Protein AF-A0A958JSL9-F1 (afdb_monomer_lite)

pLDDT: mean 76.46, std 17.37, range [37.38, 96.0]

Structure (mmCIF, N/CA/C/O backbone):
data_AF-A0A958JSL9-F1
#
_entry.id   AF-A0A958JSL9-F1
#
loop_
_atom_site.group_PDB
_atom_site.id
_atom_site.type_symbol
_atom_site.label_atom_id
_atom_site.label_alt_id
_atom_site.label_comp_id
_atom_site.label_asym_id
_atom_site.label_entity_id
_atom_site.label_seq_id
_atom_site.pdbx_PDB_ins_code
_atom_site.Cartn_x
_atom_site.Cartn_y
_atom_site.Cartn_z
_atom_site.occupancy
_atom_site.B_iso_or_equiv
_atom_site.auth_seq_id
_atom_site.auth_comp_id
_atom_site.auth_asym_id
_atom_site.auth_atom_id
_atom_site.pdbx_PDB_model_num
ATOM 1 N N . MET A 1 1 ? 37.783 3.263 -53.267 1.00 44.28 1 MET A N 1
ATOM 2 C CA . MET A 1 1 ? 38.426 3.260 -51.940 1.00 44.28 1 MET A CA 1
ATOM 3 C C . MET A 1 1 ? 37.444 3.945 -51.017 1.00 44.28 1 MET A C 1
ATOM 5 O O . MET A 1 1 ? 37.559 5.126 -50.729 1.00 44.28 1 MET A O 1
ATOM 9 N N . ASP A 1 2 ? 36.387 3.201 -50.715 1.00 45.22 2 ASP A N 1
ATOM 10 C CA . ASP A 1 2 ? 35.447 3.436 -49.629 1.00 45.22 2 ASP A CA 1
ATOM 11 C C . ASP A 1 2 ? 36.241 3.480 -48.322 1.00 45.22 2 ASP A C 1
ATOM 13 O O . ASP A 1 2 ? 37.134 2.650 -48.169 1.00 45.22 2 ASP A O 1
ATOM 17 N N . VAL A 1 3 ? 36.009 4.470 -47.453 1.00 54.22 3 VAL A N 1
ATOM 18 C CA . VAL A 1 3 ? 35.226 4.314 -46.212 1.00 54.22 3 VAL A CA 1
ATOM 19 C C . VAL A 1 3 ? 34.925 5.718 -45.662 1.00 54.22 3 VAL A C 1
ATOM 21 O O . VAL A 1 3 ? 35.835 6.457 -45.289 1.00 54.22 3 VAL A O 1
ATOM 24 N N . GLU A 1 4 ? 33.646 6.083 -45.600 1.00 52.03 4 GLU A N 1
ATOM 25 C CA . GLU A 1 4 ? 33.156 7.094 -44.664 1.00 52.03 4 GLU A CA 1
ATOM 26 C C . GLU A 1 4 ? 33.241 6.502 -43.252 1.00 52.03 4 GLU A C 1
ATOM 28 O O . GLU A 1 4 ? 32.592 5.497 -42.966 1.00 52.03 4 GLU A O 1
ATOM 33 N N . HIS A 1 5 ? 34.026 7.108 -42.360 1.00 51.34 5 HIS A N 1
ATOM 34 C CA . HIS A 1 5 ? 33.930 6.823 -40.931 1.00 51.34 5 HIS A CA 1
ATOM 35 C C . HIS A 1 5 ? 33.296 8.008 -40.217 1.00 51.34 5 HIS A C 1
ATOM 37 O O . HIS A 1 5 ? 33.924 9.009 -39.883 1.00 51.34 5 HIS A O 1
ATOM 43 N N . THR A 1 6 ? 31.997 7.820 -40.038 1.00 52.84 6 THR A N 1
ATOM 44 C CA . THR A 1 6 ? 31.060 8.539 -39.193 1.00 52.84 6 THR A CA 1
ATOM 45 C C . THR A 1 6 ? 31.603 8.795 -37.792 1.00 52.84 6 THR A C 1
ATOM 47 O O . THR A 1 6 ? 32.117 7.893 -37.122 1.00 52.84 6 THR A O 1
ATOM 50 N N . GLU A 1 7 ? 31.387 10.025 -37.345 1.00 47.00 7 GLU A N 1
ATOM 51 C CA . GLU A 1 7 ? 31.527 10.496 -35.976 1.00 47.00 7 GLU A CA 1
ATOM 52 C C . GLU A 1 7 ? 30.827 9.544 -34.994 1.00 47.00 7 GLU A C 1
ATOM 54 O O . GLU A 1 7 ? 29.612 9.340 -35.032 1.00 47.00 7 GLU A O 1
ATOM 59 N N . SER A 1 8 ? 3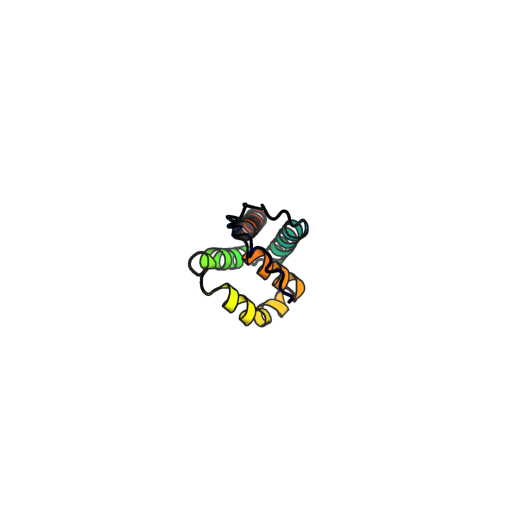1.612 8.931 -34.107 1.00 48.72 8 SER A N 1
ATOM 60 C CA . SER A 1 8 ? 31.081 8.112 -33.023 1.00 48.72 8 SER A CA 1
ATOM 61 C C . SER A 1 8 ? 30.605 8.995 -31.870 1.00 48.72 8 SER A C 1
ATOM 63 O O . SER A 1 8 ? 31.397 9.517 -31.096 1.00 48.72 8 SER A O 1
ATOM 65 N N . ILE A 1 9 ? 29.279 9.098 -31.783 1.00 54.19 9 ILE A N 1
ATOM 66 C CA . ILE A 1 9 ? 28.472 8.843 -30.582 1.00 54.19 9 ILE A CA 1
ATOM 67 C C . ILE A 1 9 ? 28.775 9.738 -29.366 1.00 54.19 9 ILE A C 1
ATOM 69 O O . ILE A 1 9 ? 29.541 9.412 -28.464 1.00 54.19 9 ILE A O 1
ATOM 73 N N . SER A 1 10 ? 28.045 10.857 -29.343 1.00 43.22 10 SER A N 1
ATOM 74 C CA . SER A 1 10 ? 27.148 11.302 -28.261 1.00 43.22 10 SER A CA 1
ATOM 75 C C . SER A 1 10 ? 27.318 10.600 -26.902 1.00 43.22 10 SER A C 1
ATOM 77 O O . SER A 1 10 ? 26.620 9.642 -26.569 1.00 43.22 10 SER A O 1
ATOM 79 N N . GLY A 1 11 ? 28.205 11.147 -26.071 1.00 45.91 11 GLY A N 1
ATOM 80 C CA . GLY A 1 11 ? 28.174 10.959 -24.624 1.00 45.91 11 GLY A CA 1
ATOM 81 C C . GLY A 1 11 ? 27.078 11.825 -24.011 1.00 45.91 11 GLY A C 1
ATOM 82 O O . GLY A 1 11 ? 27.367 12.858 -23.415 1.00 45.91 11 GLY A O 1
ATOM 83 N N . ASN A 1 12 ? 25.815 11.432 -24.181 1.00 44.09 12 ASN A N 1
ATOM 84 C CA . ASN A 1 12 ? 24.703 12.063 -23.481 1.00 44.09 12 ASN A CA 1
ATOM 85 C C . ASN A 1 12 ? 24.557 11.410 -22.101 1.00 44.09 12 ASN A C 1
ATOM 87 O O . ASN A 1 12 ? 23.769 10.486 -21.905 1.00 44.09 12 ASN A O 1
ATOM 91 N N . ALA A 1 13 ? 25.353 11.882 -21.141 1.00 46.47 13 ALA A N 1
ATOM 92 C CA . ALA A 1 13 ? 25.067 11.704 -19.725 1.00 46.47 13 ALA A CA 1
ATOM 93 C C . ALA A 1 13 ? 23.830 12.549 -19.385 1.00 46.47 13 ALA A C 1
ATOM 95 O O . ALA A 1 13 ? 23.932 13.633 -18.810 1.00 46.47 13 ALA A O 1
ATOM 96 N N . VAL A 1 14 ? 22.653 12.056 -19.777 1.00 45.12 14 VAL A N 1
ATOM 97 C CA . VAL A 1 14 ? 21.384 12.524 -19.225 1.00 45.12 14 VAL A CA 1
ATOM 98 C C . VAL A 1 14 ? 21.330 11.974 -17.814 1.00 45.12 14 VAL A C 1
ATOM 100 O O . VAL A 1 14 ? 20.911 10.846 -17.569 1.00 45.12 14 VAL A O 1
ATOM 103 N N . VAL A 1 15 ? 21.841 12.783 -16.892 1.00 48.78 15 VAL A N 1
ATOM 104 C CA . VAL A 1 15 ? 21.426 12.758 -15.497 1.00 48.78 15 VAL A CA 1
ATOM 105 C C . VAL A 1 15 ? 19.905 12.731 -15.509 1.00 48.78 15 VAL A C 1
ATOM 107 O O . VAL A 1 15 ? 19.277 13.643 -16.043 1.00 48.78 15 VAL A O 1
ATOM 110 N N . SER A 1 16 ? 19.367 11.624 -15.005 1.00 42.47 16 SER A N 1
ATOM 111 C CA . SER A 1 16 ? 17.952 11.315 -14.899 1.00 42.47 16 SER A CA 1
ATOM 112 C C . SER A 1 16 ? 17.197 12.506 -14.324 1.00 42.47 16 SER A C 1
ATOM 114 O O . SER A 1 16 ? 17.233 12.763 -13.122 1.00 42.47 16 SER A O 1
ATOM 116 N N . ASP A 1 17 ? 16.557 13.242 -15.227 1.00 37.44 17 ASP A N 1
ATOM 117 C CA . ASP A 1 17 ? 15.561 14.242 -14.905 1.00 37.44 17 ASP A CA 1
ATOM 118 C C . ASP A 1 17 ? 14.427 13.543 -14.157 1.00 37.44 17 ASP A C 1
ATOM 120 O O . ASP A 1 17 ? 13.934 12.486 -14.566 1.00 37.44 17 ASP A O 1
ATOM 124 N N . SER A 1 18 ? 14.076 14.129 -13.021 1.00 37.38 18 SER A N 1
ATOM 125 C CA . SER A 1 18 ? 13.008 13.733 -12.120 1.00 37.38 18 SER A CA 1
ATOM 126 C C . SER A 1 18 ? 11.648 13.893 -12.800 1.00 37.38 18 SER A C 1
ATOM 128 O O . SER A 1 18 ? 10.851 14.756 -12.425 1.00 37.38 18 SER A O 1
ATOM 130 N N . VAL A 1 19 ? 11.359 13.041 -13.785 1.00 45.88 19 VAL A N 1
ATOM 131 C CA . VAL A 1 19 ? 10.007 12.839 -14.295 1.00 45.88 19 VAL A CA 1
ATOM 132 C C . VAL A 1 19 ? 9.204 12.242 -13.149 1.00 45.88 19 VAL A C 1
ATOM 134 O O . VAL A 1 19 ? 9.179 11.035 -12.919 1.00 45.88 19 VAL A O 1
ATOM 137 N N . VAL A 1 20 ? 8.548 13.134 -12.409 1.00 54.94 20 VAL A N 1
ATOM 138 C CA . VAL A 1 20 ? 7.312 12.850 -11.693 1.00 54.94 20 VAL A CA 1
ATOM 139 C C . VAL A 1 20 ? 6.425 12.077 -12.667 1.00 54.94 20 VAL A C 1
ATOM 141 O O . VAL A 1 20 ? 5.872 12.626 -13.621 1.00 54.94 20 VAL A O 1
ATOM 144 N N . SER A 1 21 ? 6.375 10.763 -12.456 1.00 45.00 21 SER A N 1
ATOM 145 C CA . SER A 1 21 ? 5.570 9.818 -13.215 1.00 45.00 21 SER A CA 1
ATOM 146 C C . SER A 1 21 ? 4.105 10.066 -12.873 1.00 45.00 21 SER A C 1
ATOM 148 O O . SER A 1 21 ? 3.513 9.445 -11.993 1.00 45.00 21 SER A O 1
ATOM 150 N N . GLY A 1 22 ? 3.512 11.049 -13.545 1.00 48.66 22 GLY A N 1
ATOM 151 C CA . GLY A 1 22 ? 2.070 11.220 -13.625 1.00 48.66 22 GLY A CA 1
ATOM 152 C C . GLY A 1 22 ? 1.480 10.161 -14.549 1.00 48.66 22 GLY A C 1
ATOM 153 O O . GLY A 1 22 ? 0.982 10.497 -15.617 1.00 48.66 22 GLY A O 1
ATOM 154 N N . ASN A 1 23 ? 1.565 8.883 -14.173 1.00 55.88 23 ASN A N 1
ATOM 155 C CA . ASN A 1 23 ? 0.792 7.831 -14.819 1.00 55.88 23 ASN A CA 1
ATOM 156 C C . ASN A 1 23 ? -0.637 7.884 -14.241 1.00 55.88 23 ASN A C 1
ATOM 158 O O . ASN A 1 23 ? -0.813 7.541 -13.069 1.00 55.88 23 ASN A O 1
ATOM 162 N N . PRO A 1 24 ? -1.661 8.330 -15.000 1.00 60.94 24 PRO A N 1
ATOM 163 C CA . PRO A 1 24 ? -3.013 8.519 -14.469 1.00 60.94 24 PRO A CA 1
ATOM 164 C C . PRO A 1 24 ? -3.622 7.226 -13.905 1.00 60.94 24 PRO A C 1
ATOM 166 O O . PRO A 1 24 ? -4.453 7.301 -13.004 1.00 60.94 24 PRO A O 1
ATOM 169 N N . GLY A 1 25 ? -3.164 6.054 -14.364 1.00 74.38 25 GLY A N 1
ATOM 170 C CA . GLY A 1 25 ? -3.608 4.761 -13.838 1.00 74.38 25 GLY A CA 1
ATOM 171 C C . GLY A 1 25 ? -3.132 4.464 -12.412 1.00 74.38 25 GLY A C 1
ATOM 172 O O . GLY A 1 25 ? -3.823 3.769 -11.681 1.00 74.38 25 GLY A O 1
ATOM 173 N N . VAL A 1 26 ? -2.006 5.033 -11.963 1.00 80.81 26 VAL A N 1
ATOM 174 C CA . VAL A 1 26 ? -1.436 4.700 -10.642 1.00 80.81 26 VAL A CA 1
ATOM 175 C C . VAL A 1 26 ? -2.276 5.275 -9.501 1.00 80.81 26 VAL A C 1
ATOM 177 O O . VAL A 1 26 ? -2.478 4.612 -8.489 1.00 80.81 26 VAL A O 1
ATOM 180 N N . CYS A 1 27 ? -2.811 6.489 -9.656 1.00 85.75 27 CYS A N 1
ATOM 181 C CA . CYS A 1 27 ? -3.722 7.060 -8.659 1.00 85.75 27 CYS A CA 1
ATOM 182 C C . CYS A 1 27 ? -5.001 6.220 -8.515 1.00 85.75 27 CYS A C 1
ATOM 184 O O . CYS A 1 27 ? -5.499 6.048 -7.404 1.00 85.75 27 CYS A O 1
ATOM 186 N N . GLU A 1 28 ? -5.513 5.688 -9.626 1.00 89.62 28 GLU A N 1
ATOM 187 C CA . GLU A 1 28 ? -6.667 4.790 -9.621 1.00 89.62 28 GLU A CA 1
ATOM 188 C C . GLU A 1 28 ? -6.327 3.443 -8.963 1.00 89.62 28 GLU A C 1
ATOM 190 O O . GLU A 1 28 ? -7.064 2.992 -8.086 1.00 89.62 28 GLU A O 1
ATOM 195 N N . ASP A 1 29 ? -5.184 2.848 -9.315 1.00 92.44 29 ASP A N 1
ATOM 196 C CA . ASP A 1 29 ? -4.668 1.612 -8.717 1.00 92.44 29 ASP A CA 1
ATOM 197 C C . ASP A 1 29 ? -4.535 1.731 -7.186 1.00 92.44 29 ASP A C 1
ATOM 199 O O . ASP A 1 29 ? -4.934 0.826 -6.447 1.00 92.44 29 ASP A O 1
ATOM 203 N N . ILE A 1 30 ? -4.022 2.869 -6.702 1.00 94.94 30 ILE A N 1
ATOM 204 C CA . ILE A 1 30 ? -3.879 3.163 -5.270 1.00 94.94 30 ILE A CA 1
ATOM 205 C C . ILE A 1 30 ? -5.241 3.163 -4.573 1.00 94.94 30 ILE A C 1
ATOM 207 O O . ILE A 1 30 ? -5.401 2.490 -3.554 1.00 94.94 30 ILE A O 1
ATOM 211 N N . GLU A 1 31 ? -6.227 3.887 -5.111 1.00 95.19 31 GLU A N 1
ATOM 212 C CA . GLU A 1 31 ? -7.559 3.952 -4.500 1.00 95.19 31 GLU A CA 1
ATOM 213 C C . GLU A 1 31 ? -8.221 2.572 -4.488 1.00 95.19 31 GLU A C 1
ATOM 215 O O . GLU A 1 31 ? -8.729 2.130 -3.456 1.00 95.19 31 GLU A O 1
ATOM 220 N N . GLN A 1 32 ? -8.187 1.855 -5.613 1.00 93.06 32 GLN A N 1
ATOM 221 C CA . GLN A 1 32 ? -8.800 0.533 -5.716 1.00 93.06 32 GLN A CA 1
ATOM 222 C C . GLN A 1 32 ? -8.188 -0.462 -4.724 1.00 93.06 32 GLN A C 1
ATOM 224 O O . GLN A 1 32 ? -8.915 -1.250 -4.107 1.00 93.06 32 GLN A O 1
ATOM 229 N N . LEU A 1 33 ? -6.864 -0.429 -4.558 1.00 92.44 33 LEU A N 1
ATOM 230 C CA . LEU A 1 33 ? -6.160 -1.323 -3.652 1.00 92.44 33 LEU A CA 1
ATOM 231 C C . LEU A 1 33 ? -6.388 -0.945 -2.184 1.00 92.44 33 LEU A C 1
ATOM 233 O O . LEU A 1 33 ? -6.666 -1.829 -1.372 1.00 92.44 33 LEU A O 1
ATOM 237 N N . ALA A 1 34 ? -6.359 0.347 -1.849 1.00 94.62 34 ALA A N 1
ATOM 238 C CA . ALA A 1 34 ? -6.660 0.830 -0.502 1.00 94.62 34 ALA A CA 1
ATOM 239 C C . ALA A 1 34 ? -8.085 0.448 -0.067 1.00 94.62 34 ALA A C 1
ATOM 241 O O . ALA A 1 34 ? -8.284 -0.086 1.026 1.00 94.62 34 ALA A O 1
ATOM 242 N N . GLN A 1 35 ? -9.067 0.619 -0.957 1.00 94.06 35 GLN A N 1
ATOM 243 C CA . GLN A 1 35 ? -10.448 0.189 -0.730 1.00 94.06 35 GLN A CA 1
ATOM 244 C C . GLN A 1 35 ? -10.554 -1.327 -0.538 1.00 94.06 35 GLN A C 1
ATOM 246 O O . GLN A 1 35 ? -11.323 -1.797 0.296 1.00 94.06 35 GLN A O 1
ATOM 251 N N . GLU A 1 36 ? -9.786 -2.123 -1.285 1.00 91.81 36 GLU A N 1
ATOM 252 C CA . GLU A 1 36 ? -9.778 -3.578 -1.128 1.00 91.81 36 GLU A CA 1
ATOM 253 C C . GLU A 1 36 ? -9.227 -4.011 0.235 1.00 91.81 36 GLU A C 1
ATOM 255 O O . GLU A 1 36 ? -9.819 -4.867 0.894 1.00 91.81 36 GLU A O 1
ATOM 260 N N . VAL A 1 37 ? -8.124 -3.400 0.670 1.00 92.00 37 VAL A N 1
ATOM 261 C CA . VAL A 1 37 ? -7.529 -3.630 1.992 1.00 92.00 37 VAL A CA 1
ATOM 262 C C . VAL A 1 37 ? -8.514 -3.245 3.097 1.00 92.00 37 VAL A C 1
ATOM 264 O O . VAL A 1 37 ? -8.728 -4.032 4.024 1.00 92.00 37 VAL A O 1
ATOM 267 N N . TYR A 1 38 ? -9.161 -2.083 2.972 1.00 93.75 38 TYR A N 1
ATOM 268 C CA . TYR A 1 38 ? -10.152 -1.603 3.934 1.00 93.75 38 TYR A CA 1
ATOM 269 C C . TYR A 1 38 ? -11.385 -2.514 4.005 1.00 93.75 38 TYR A C 1
ATOM 271 O O . TYR A 1 38 ? -11.749 -2.975 5.087 1.00 93.75 38 TYR A O 1
ATOM 279 N N . ARG A 1 39 ? -11.980 -2.876 2.858 1.00 92.31 39 ARG A N 1
ATOM 280 C CA . ARG A 1 39 ? -13.142 -3.786 2.790 1.00 92.31 39 ARG A CA 1
ATOM 281 C C . ARG A 1 39 ? -12.874 -5.145 3.430 1.00 92.31 39 ARG A C 1
ATOM 283 O O . ARG A 1 39 ? -13.793 -5.761 3.961 1.00 92.31 39 ARG A O 1
ATOM 290 N N . ARG A 1 40 ? -11.629 -5.618 3.376 1.00 89.06 40 ARG A N 1
ATOM 291 C CA . ARG A 1 40 ? -11.203 -6.888 3.982 1.00 89.06 40 ARG A CA 1
ATOM 292 C C . ARG A 1 40 ? -10.799 -6.764 5.448 1.00 89.06 40 ARG A C 1
ATOM 294 O O . ARG A 1 40 ? -10.401 -7.767 6.030 1.00 89.06 40 ARG A O 1
ATOM 301 N N . GLN A 1 41 ? -10.878 -5.564 6.026 1.00 91.06 41 GLN A N 1
ATOM 302 C CA . GLN A 1 41 ? -10.417 -5.260 7.384 1.00 91.06 41 GLN A CA 1
ATOM 303 C C . GLN A 1 41 ? -8.937 -5.622 7.595 1.00 91.06 41 GLN A C 1
ATOM 305 O O . GLN A 1 41 ? -8.516 -5.999 8.685 1.00 9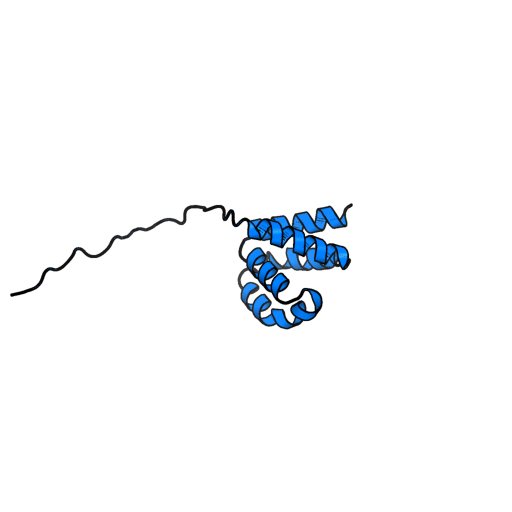1.06 41 GLN A O 1
ATOM 310 N N . LEU A 1 42 ? -8.132 -5.503 6.533 1.00 91.12 42 LEU A N 1
ATOM 311 C CA . LEU A 1 42 ? -6.704 -5.816 6.555 1.00 91.12 42 LEU A CA 1
ATOM 312 C C . LEU A 1 42 ? -5.831 -4.588 6.824 1.00 91.12 42 LEU A C 1
ATOM 314 O O . LEU A 1 42 ? -4.616 -4.726 6.782 1.00 91.12 42 LEU A O 1
ATOM 318 N N . GLY A 1 43 ? -6.411 -3.415 7.105 1.00 90.00 43 GLY A N 1
ATOM 319 C CA . GLY A 1 43 ? -5.685 -2.144 7.239 1.00 90.00 43 GLY A CA 1
ATOM 320 C C . GLY A 1 43 ? -4.445 -2.243 8.128 1.00 90.00 43 GLY A C 1
ATOM 321 O O . GLY A 1 43 ? -3.336 -2.023 7.658 1.00 90.00 43 GLY A O 1
ATOM 322 N N . SER A 1 44 ? -4.603 -2.683 9.377 1.00 89.69 44 SER A N 1
ATOM 323 C CA . SER A 1 44 ? -3.495 -2.782 10.341 1.00 89.69 44 SER A CA 1
ATOM 324 C C . SER A 1 44 ? -2.402 -3.768 9.910 1.00 89.69 44 SER A C 1
ATOM 326 O O . SER A 1 44 ? -1.216 -3.500 10.078 1.00 89.69 44 SER A O 1
ATOM 328 N N . VAL A 1 45 ? -2.794 -4.913 9.342 1.00 87.88 45 VAL A N 1
ATOM 329 C CA . VAL A 1 45 ? -1.851 -5.944 8.877 1.00 87.88 45 VAL A CA 1
ATOM 330 C C . VAL A 1 45 ? -1.115 -5.461 7.629 1.00 87.88 45 VAL A C 1
ATOM 332 O O . VAL A 1 45 ? 0.101 -5.607 7.533 1.00 87.88 45 VAL A O 1
ATOM 335 N N . ALA A 1 46 ? -1.839 -4.861 6.685 1.00 89.75 46 ALA A N 1
ATOM 336 C CA . ALA A 1 46 ? -1.280 -4.306 5.464 1.00 89.75 46 ALA A CA 1
ATOM 337 C C . ALA A 1 46 ? -0.291 -3.184 5.781 1.00 89.75 46 ALA A C 1
ATOM 339 O O . ALA A 1 46 ? 0.831 -3.249 5.298 1.00 89.75 46 ALA A O 1
ATOM 340 N N . LEU A 1 47 ? -0.656 -2.225 6.637 1.00 91.94 47 LEU A N 1
ATOM 341 C CA . LEU A 1 47 ? 0.237 -1.142 7.059 1.00 91.94 47 LEU A CA 1
ATOM 342 C C . LEU A 1 47 ? 1.523 -1.683 7.682 1.00 91.94 47 LEU A C 1
ATOM 344 O O . LEU A 1 47 ? 2.603 -1.292 7.259 1.00 91.94 47 LEU A O 1
ATOM 348 N N . PHE A 1 48 ? 1.436 -2.672 8.577 1.00 89.31 48 PHE A N 1
ATOM 349 C CA . PHE A 1 48 ? 2.628 -3.294 9.156 1.00 89.31 48 PHE A CA 1
ATOM 350 C C . PHE A 1 48 ? 3.584 -3.853 8.087 1.00 89.31 48 PHE A C 1
ATOM 352 O O . PHE A 1 48 ? 4.776 -3.547 8.098 1.00 89.31 48 PHE A O 1
ATOM 359 N N . PHE A 1 49 ? 3.083 -4.648 7.135 1.00 85.38 49 PHE A N 1
ATOM 360 C CA . PHE A 1 49 ? 3.925 -5.204 6.067 1.00 85.38 49 PHE A CA 1
ATOM 361 C C . PHE A 1 49 ? 4.423 -4.127 5.090 1.00 85.38 49 PHE A C 1
ATOM 363 O O . PHE A 1 49 ? 5.583 -4.158 4.668 1.00 85.38 49 PHE A O 1
ATOM 370 N N . LEU A 1 50 ? 3.567 -3.160 4.753 1.00 87.94 50 LEU A N 1
ATOM 371 C CA . LEU A 1 50 ? 3.889 -2.027 3.889 1.00 87.94 50 LEU A CA 1
ATOM 372 C C . LEU A 1 50 ? 4.793 -0.997 4.575 1.00 87.94 50 LEU A C 1
ATOM 374 O O . LEU A 1 50 ? 5.388 -0.190 3.891 1.00 87.94 50 LEU A O 1
ATOM 378 N N . GLU A 1 51 ? 5.002 -1.016 5.879 1.00 85.50 51 GLU A N 1
ATOM 379 C CA . GLU A 1 51 ? 6.039 -0.195 6.514 1.00 85.50 51 GLU A CA 1
ATOM 380 C C . GLU A 1 51 ? 7.334 -0.989 6.685 1.00 85.50 51 GLU A C 1
ATOM 382 O O . GLU A 1 51 ? 8.430 -0.481 6.425 1.00 85.50 51 GLU A O 1
ATOM 387 N N . ALA A 1 52 ? 7.211 -2.272 7.039 1.00 83.12 52 ALA A N 1
ATOM 388 C CA . ALA A 1 52 ? 8.334 -3.176 7.258 1.00 83.12 52 ALA A CA 1
ATOM 389 C C . ALA A 1 52 ? 9.183 -3.428 6.000 1.00 83.12 52 ALA A C 1
ATOM 391 O O . ALA A 1 52 ? 10.345 -3.818 6.121 1.00 83.12 52 ALA A O 1
ATOM 392 N N . HIS A 1 53 ? 8.655 -3.194 4.794 1.00 73.69 53 HIS A N 1
ATOM 393 C CA . HIS A 1 53 ? 9.427 -3.368 3.559 1.00 73.69 53 HIS A CA 1
ATOM 394 C C . HIS A 1 53 ? 10.450 -2.233 3.311 1.00 73.69 53 HIS A C 1
ATOM 396 O O . HIS A 1 53 ? 11.433 -2.451 2.600 1.00 73.69 53 HIS A O 1
ATOM 402 N N . ARG A 1 54 ? 10.286 -1.042 3.917 1.00 73.69 54 ARG A N 1
ATOM 403 C CA . ARG A 1 54 ? 11.196 0.110 3.735 1.00 73.69 54 ARG A CA 1
ATOM 404 C C . ARG A 1 54 ? 12.675 -0.172 4.057 1.00 73.69 54 ARG A C 1
ATOM 406 O O . ARG A 1 54 ? 13.532 0.355 3.347 1.00 73.69 54 ARG A O 1
ATOM 413 N N . PRO A 1 55 ? 13.034 -0.959 5.088 1.00 70.69 55 PRO A N 1
ATOM 414 C CA . PRO A 1 55 ? 14.421 -1.384 5.311 1.00 70.69 55 PRO A CA 1
ATOM 415 C C . PRO A 1 55 ? 14.911 -2.497 4.364 1.00 70.69 55 PRO A C 1
ATOM 417 O O . PRO A 1 55 ? 16.113 -2.741 4.297 1.00 70.69 55 PRO A O 1
ATOM 420 N N . LEU A 1 56 ? 14.028 -3.166 3.616 1.00 69.19 56 LEU A N 1
ATOM 421 C CA . LEU A 1 56 ? 14.329 -4.387 2.848 1.00 69.19 56 LEU A CA 1
ATOM 422 C C . LEU A 1 56 ? 14.428 -4.169 1.324 1.00 69.19 56 LEU A C 1
ATOM 424 O O . LEU A 1 56 ? 14.492 -5.136 0.558 1.00 69.19 56 LEU A O 1
ATOM 428 N N . ARG A 1 57 ? 14.488 -2.904 0.882 1.00 64.25 57 ARG A N 1
ATOM 429 C CA . ARG A 1 57 ? 14.424 -2.444 -0.525 1.00 64.25 57 ARG A CA 1
ATOM 430 C C . ARG A 1 57 ? 15.303 -3.207 -1.526 1.00 64.25 57 ARG A C 1
ATOM 432 O O . ARG A 1 57 ? 14.942 -3.293 -2.690 1.00 64.25 57 ARG A O 1
ATOM 439 N N . GLY A 1 58 ? 16.429 -3.783 -1.099 1.00 65.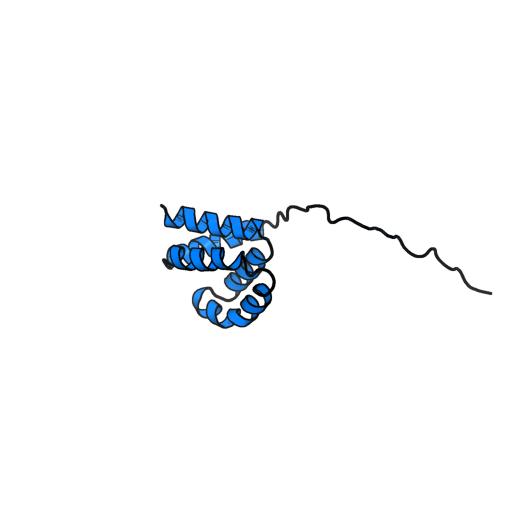81 58 GLY A N 1
ATOM 440 C CA . GLY A 1 58 ? 17.358 -4.483 -1.997 1.00 65.81 58 GLY A CA 1
ATOM 441 C C . GLY A 1 58 ? 16.916 -5.878 -2.465 1.00 65.81 58 GLY A C 1
ATOM 442 O O . GLY A 1 58 ? 17.376 -6.326 -3.509 1.00 65.81 58 GLY A O 1
ATOM 443 N N . MET A 1 59 ? 16.041 -6.574 -1.725 1.00 66.44 59 MET A N 1
ATOM 444 C CA . MET A 1 59 ? 15.634 -7.964 -2.037 1.00 66.44 59 MET A CA 1
ATOM 445 C C . MET A 1 59 ? 14.118 -8.149 -2.178 1.00 66.44 59 MET A C 1
ATOM 447 O O . MET A 1 59 ? 13.654 -9.208 -2.600 1.00 66.44 59 MET A O 1
ATOM 451 N N . PHE A 1 60 ? 13.326 -7.133 -1.835 1.00 68.31 60 PHE A N 1
ATOM 452 C CA . PHE A 1 60 ? 11.882 -7.296 -1.688 1.00 68.31 60 PHE A CA 1
ATOM 453 C C . PHE A 1 60 ? 11.131 -7.434 -3.017 1.00 68.31 60 PHE A C 1
ATOM 455 O O . PHE A 1 60 ? 10.191 -8.217 -3.095 1.00 68.31 60 PHE A O 1
ATOM 462 N N . TYR A 1 61 ? 11.563 -6.745 -4.078 1.00 67.69 61 TYR A N 1
ATOM 463 C CA . TYR A 1 61 ? 10.881 -6.799 -5.378 1.00 67.69 61 TYR A CA 1
ATOM 464 C C . TYR A 1 61 ? 10.882 -8.217 -5.976 1.00 67.69 61 TYR A C 1
ATOM 466 O O . TYR A 1 61 ? 9.859 -8.727 -6.427 1.00 67.69 61 TYR A O 1
ATOM 474 N N . GLN A 1 62 ? 12.015 -8.915 -5.874 1.00 68.88 62 GLN A N 1
ATOM 475 C CA . GLN A 1 62 ? 12.132 -10.312 -6.304 1.00 68.88 62 GLN A CA 1
ATOM 476 C C . GLN A 1 62 ? 11.298 -11.253 -5.419 1.00 68.88 62 GLN A C 1
ATOM 478 O O . GLN A 1 62 ? 10.693 -12.200 -5.921 1.00 68.88 62 GLN A O 1
ATOM 483 N N . LEU A 1 63 ? 11.206 -10.972 -4.115 1.00 73.62 63 LEU A N 1
ATOM 484 C CA . LEU A 1 63 ? 10.374 -11.735 -3.182 1.00 73.62 63 LEU A CA 1
ATOM 485 C C . LEU A 1 63 ? 8.868 -11.536 -3.442 1.00 73.62 63 LEU A C 1
ATOM 487 O O . LEU A 1 63 ? 8.085 -12.477 -3.306 1.00 73.62 63 LEU A O 1
ATOM 491 N N . LEU A 1 64 ? 8.451 -10.339 -3.858 1.00 72.19 64 LEU A N 1
ATOM 492 C CA . LEU A 1 64 ? 7.065 -10.025 -4.218 1.00 72.19 64 LEU A CA 1
ATOM 493 C C . LEU A 1 64 ? 6.604 -10.761 -5.478 1.00 72.19 64 LEU A C 1
ATOM 495 O O . LEU A 1 64 ? 5.522 -11.347 -5.495 1.00 72.19 64 LEU A O 1
ATOM 499 N N . ILE A 1 65 ? 7.447 -10.816 -6.509 1.00 74.25 65 ILE A N 1
ATOM 500 C CA . ILE A 1 65 ? 7.137 -11.580 -7.725 1.00 74.25 65 ILE A CA 1
ATOM 501 C C . ILE A 1 65 ? 6.949 -13.066 -7.386 1.00 74.25 65 ILE A C 1
ATOM 503 O O . ILE A 1 65 ? 5.970 -13.683 -7.800 1.00 74.25 65 ILE A O 1
ATOM 507 N N . VAL A 1 66 ? 7.828 -13.642 -6.562 1.00 75.75 66 VAL A N 1
ATOM 508 C CA . VAL A 1 66 ? 7.731 -15.059 -6.165 1.00 75.75 66 VAL A CA 1
ATOM 509 C C . VAL A 1 66 ? 6.553 -15.323 -5.215 1.00 75.75 66 VAL A C 1
ATOM 511 O O . VAL A 1 66 ? 5.986 -16.414 -5.229 1.00 75.75 66 VAL A O 1
ATOM 514 N N . SER A 1 67 ? 6.141 -14.334 -4.417 1.00 72.75 67 SER A N 1
ATOM 515 C CA . SER A 1 67 ? 4.991 -14.442 -3.505 1.00 72.75 67 SER A CA 1
ATOM 516 C C . SER A 1 67 ? 3.648 -14.081 -4.143 1.00 72.75 67 SER A C 1
ATOM 518 O O . SER A 1 67 ? 2.608 -14.350 -3.549 1.00 72.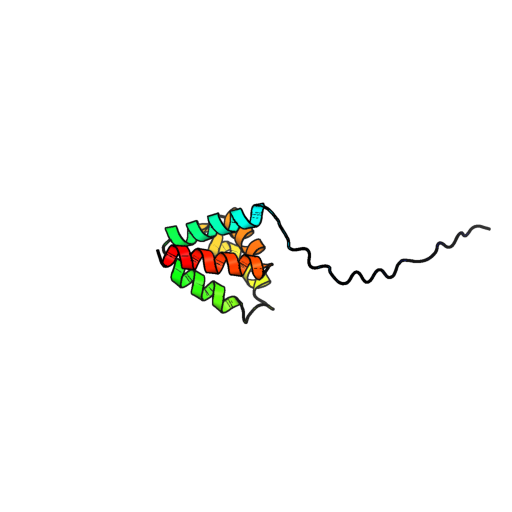75 67 SER A O 1
ATOM 520 N N . THR A 1 68 ? 3.637 -13.576 -5.379 1.00 78.88 68 THR A N 1
ATOM 521 C CA . THR A 1 68 ? 2.428 -13.302 -6.177 1.00 78.88 68 THR A CA 1
ATOM 522 C C . THR A 1 68 ? 1.349 -14.399 -6.079 1.00 78.88 68 THR A C 1
ATOM 524 O O . THR A 1 68 ? 0.210 -14.056 -5.753 1.00 78.88 68 THR A O 1
ATOM 527 N N . PRO A 1 69 ? 1.637 -15.711 -6.255 1.00 78.50 69 PRO A N 1
ATOM 528 C CA . PRO A 1 69 ? 0.616 -16.761 -6.148 1.00 78.50 69 PRO A CA 1
ATOM 529 C C . PRO A 1 69 ? -0.071 -16.856 -4.776 1.00 78.50 69 PRO A C 1
ATOM 531 O O . PRO A 1 69 ? -1.189 -17.361 -4.705 1.00 78.50 69 PRO A O 1
ATOM 534 N N . LEU A 1 70 ? 0.540 -16.354 -3.697 1.00 81.81 70 LEU A N 1
ATOM 535 C CA . LEU A 1 70 ? -0.094 -16.288 -2.374 1.00 81.81 70 LEU A CA 1
ATOM 536 C C . LEU A 1 70 ? -1.152 -15.183 -2.304 1.00 81.81 70 LEU A C 1
ATOM 538 O O . LEU A 1 70 ? -2.146 -15.338 -1.603 1.00 81.81 70 LEU A O 1
ATOM 542 N N . PHE A 1 71 ? -0.955 -14.083 -3.033 1.00 80.06 71 PHE A N 1
ATOM 543 C CA . PHE A 1 71 ? -1.821 -12.904 -2.982 1.00 80.06 71 PHE A CA 1
ATOM 544 C C . PHE A 1 71 ? -2.934 -12.923 -4.035 1.00 80.06 71 PHE A C 1
ATOM 546 O O . PHE A 1 71 ? -3.990 -12.329 -3.810 1.00 80.06 71 PHE A O 1
ATOM 553 N N . VAL A 1 72 ? -2.754 -13.644 -5.148 1.00 83.44 72 VAL A N 1
ATOM 554 C CA . VAL A 1 72 ? -3.762 -13.767 -6.220 1.00 83.44 72 VAL A CA 1
ATOM 555 C C . VAL A 1 72 ? -5.133 -14.262 -5.727 1.00 83.44 72 VAL A C 1
ATOM 557 O O . VAL A 1 72 ? -6.126 -13.657 -6.125 1.00 83.44 72 VAL A O 1
ATOM 560 N N . PRO A 1 73 ? -5.262 -15.283 -4.853 1.00 83.00 73 PRO A N 1
ATOM 561 C CA . PRO A 1 73 ? -6.571 -15.729 -4.360 1.00 83.00 73 PRO A CA 1
ATOM 562 C C . PRO A 1 73 ? -7.306 -14.664 -3.546 1.00 83.00 73 PRO A C 1
ATOM 564 O O . PRO A 1 73 ? -8.534 -14.652 -3.489 1.00 83.00 73 PRO A O 1
ATOM 567 N N . PHE A 1 74 ? -6.555 -13.765 -2.910 1.00 76.69 74 PHE A N 1
ATOM 568 C CA . PHE A 1 74 ? -7.127 -12.672 -2.149 1.00 76.69 74 PHE A CA 1
ATOM 569 C C . PHE A 1 74 ? -7.483 -11.532 -3.099 1.00 76.69 74 PHE A C 1
ATOM 571 O O . PHE A 1 74 ? -8.654 -11.209 -3.240 1.00 76.69 74 PHE A O 1
AT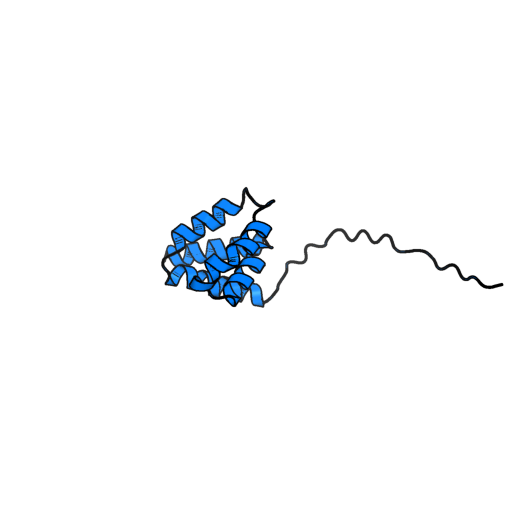OM 578 N N . PHE A 1 75 ? -6.518 -10.952 -3.802 1.00 80.69 75 PHE A N 1
ATOM 579 C CA . PHE A 1 75 ? -6.710 -9.679 -4.502 1.00 80.69 75 PHE A CA 1
ATOM 580 C C . PHE A 1 75 ? -7.074 -9.825 -5.990 1.00 80.69 75 PHE A C 1
ATOM 582 O O . PHE A 1 75 ? -7.603 -8.890 -6.588 1.00 80.69 75 PHE A O 1
ATOM 589 N N . GLY A 1 76 ? -6.862 -10.999 -6.584 1.00 85.88 76 GLY A N 1
ATOM 590 C CA . GLY A 1 76 ? -6.913 -11.212 -8.031 1.00 85.88 76 GLY A CA 1
ATOM 591 C C . GLY A 1 76 ? -5.622 -10.761 -8.723 1.00 85.88 76 GLY A C 1
ATOM 592 O O . GLY A 1 76 ? -4.899 -9.906 -8.219 1.00 85.88 76 GLY A O 1
ATOM 593 N N . ALA A 1 77 ? -5.325 -11.334 -9.893 1.00 85.06 77 ALA A N 1
ATOM 594 C CA . ALA A 1 77 ? -4.060 -11.097 -10.598 1.00 85.06 77 ALA A CA 1
ATOM 595 C C . ALA A 1 77 ? -3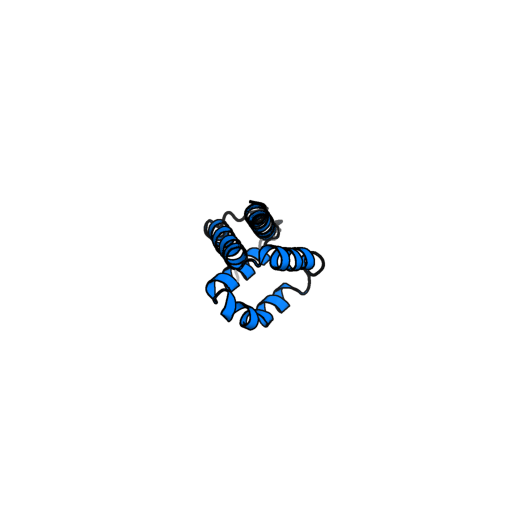.821 -9.618 -10.954 1.00 85.06 77 ALA A C 1
ATOM 597 O O . ALA A 1 77 ? -2.729 -9.113 -10.718 1.00 85.06 77 ALA A O 1
ATOM 598 N N . GLY A 1 78 ? -4.854 -8.908 -11.426 1.00 85.56 78 GLY A N 1
ATOM 599 C CA . GLY A 1 78 ? -4.729 -7.496 -11.811 1.00 85.56 78 GLY A CA 1
ATOM 600 C C . GLY A 1 78 ? -4.312 -6.588 -10.651 1.00 85.56 78 GLY A C 1
ATOM 601 O O . GLY A 1 78 ? -3.398 -5.791 -10.798 1.00 85.56 78 GLY A O 1
ATOM 602 N N . LYS A 1 79 ? -4.901 -6.764 -9.460 1.00 85.75 79 LYS A N 1
ATOM 603 C CA . LYS A 1 79 ? -4.542 -5.951 -8.283 1.00 85.75 79 LYS A CA 1
ATOM 604 C C . LYS A 1 79 ? -3.146 -6.267 -7.752 1.00 85.75 79 LYS A C 1
ATOM 606 O O . LYS A 1 79 ? -2.512 -5.391 -7.174 1.00 85.75 79 LYS A O 1
ATOM 611 N N . VAL A 1 80 ? -2.670 -7.503 -7.925 1.00 86.88 80 VAL A N 1
ATOM 612 C CA . VAL A 1 80 ? -1.290 -7.856 -7.563 1.00 86.88 80 VAL A CA 1
ATOM 613 C C . VAL A 1 80 ? -0.300 -7.188 -8.517 1.00 86.88 80 VAL A C 1
ATOM 615 O O . VAL A 1 80 ? 0.710 -6.671 -8.057 1.00 86.88 80 VAL A O 1
ATOM 618 N N . GLU A 1 81 ? -0.607 -7.111 -9.812 1.00 87.12 81 GLU A N 1
ATOM 619 C CA . GLU A 1 81 ? 0.200 -6.346 -10.771 1.00 87.12 81 GLU A CA 1
ATOM 620 C C . GLU A 1 81 ? 0.207 -4.843 -10.445 1.00 87.12 81 GLU A C 1
ATOM 622 O O . GLU A 1 81 ? 1.274 -4.229 -10.399 1.00 87.12 81 GLU A O 1
ATOM 627 N N . SER A 1 82 ? -0.957 -4.265 -10.122 1.00 88.25 82 SER A N 1
ATOM 628 C CA . SER A 1 82 ? -1.061 -2.881 -9.640 1.00 88.25 82 SER A CA 1
ATOM 629 C C . SER A 1 82 ? -0.225 -2.652 -8.376 1.00 88.25 82 SER A C 1
ATOM 631 O O . SER A 1 82 ? 0.494 -1.660 -8.289 1.00 88.25 82 SER A O 1
ATOM 633 N N . LEU A 1 83 ? -0.256 -3.581 -7.411 1.00 86.88 83 LEU A N 1
ATOM 634 C CA . LEU A 1 83 ? 0.576 -3.513 -6.206 1.00 86.88 83 LEU A CA 1
ATOM 635 C C . LEU A 1 83 ? 2.070 -3.548 -6.550 1.00 86.88 83 LEU A C 1
ATOM 637 O O . LEU A 1 83 ? 2.814 -2.720 -6.035 1.00 86.88 83 LEU A O 1
ATOM 641 N N . LEU A 1 84 ? 2.510 -4.459 -7.425 1.00 85.56 84 LEU A N 1
ATOM 642 C CA . LEU A 1 84 ? 3.911 -4.529 -7.857 1.00 85.56 84 LEU A CA 1
ATOM 643 C C . LEU A 1 84 ? 4.368 -3.198 -8.461 1.00 85.56 84 LEU A C 1
ATOM 645 O O . LEU A 1 84 ? 5.411 -2.690 -8.063 1.00 85.56 84 LEU A O 1
ATOM 649 N N . ARG A 1 85 ? 3.551 -2.598 -9.336 1.00 86.25 85 ARG A N 1
ATOM 650 C CA . ARG A 1 85 ? 3.826 -1.285 -9.934 1.00 86.25 85 ARG A CA 1
ATOM 651 C C . ARG A 1 85 ? 3.873 -0.166 -8.893 1.00 86.25 85 ARG A C 1
ATOM 653 O O . ARG A 1 85 ? 4.762 0.674 -8.947 1.00 86.25 85 ARG A O 1
ATOM 660 N N . ILE A 1 86 ? 2.936 -0.139 -7.942 1.00 88.56 86 ILE A N 1
ATOM 661 C CA . ILE A 1 86 ? 2.943 0.849 -6.851 1.00 88.56 86 ILE A CA 1
ATOM 662 C C . ILE A 1 86 ? 4.219 0.712 -6.011 1.00 88.56 86 ILE A C 1
ATOM 664 O O . ILE A 1 86 ? 4.778 1.718 -5.590 1.00 88.56 86 ILE A O 1
ATOM 668 N N . MET A 1 87 ? 4.693 -0.514 -5.784 1.00 84.62 87 MET A N 1
ATOM 669 C CA . MET A 1 87 ? 5.883 -0.788 -4.975 1.00 84.62 87 MET A CA 1
ATOM 670 C C . MET A 1 87 ? 7.216 -0.489 -5.680 1.00 84.62 87 MET A C 1
ATOM 672 O O . MET A 1 87 ? 8.252 -0.506 -5.018 1.00 84.62 87 MET A O 1
ATOM 676 N N . GLU A 1 88 ? 7.219 -0.213 -6.988 1.00 82.94 88 GLU A N 1
ATOM 677 C CA . GLU A 1 88 ? 8.413 0.240 -7.722 1.00 82.94 88 GLU A CA 1
ATOM 678 C C . GLU A 1 88 ? 8.780 1.697 -7.412 1.00 82.94 88 GLU A C 1
ATOM 680 O O . GLU A 1 88 ? 9.944 2.075 -7.544 1.00 82.94 88 GLU A O 1
ATOM 685 N N . ASP A 1 89 ? 7.801 2.507 -6.999 1.00 83.50 89 ASP A N 1
ATOM 686 C CA . ASP A 1 89 ? 7.961 3.932 -6.723 1.00 83.50 89 ASP A CA 1
ATOM 687 C C . ASP A 1 89 ? 7.584 4.265 -5.273 1.00 83.50 89 ASP A C 1
ATOM 689 O O . ASP A 1 89 ? 6.422 4.174 -4.868 1.00 83.50 89 ASP A O 1
ATOM 693 N N . ASP A 1 90 ? 8.564 4.735 -4.500 1.00 83.00 90 ASP A N 1
ATOM 694 C CA . ASP A 1 90 ? 8.388 5.093 -3.089 1.00 83.00 90 ASP A CA 1
ATOM 695 C C . ASP A 1 90 ? 7.283 6.146 -2.888 1.00 83.00 90 ASP A C 1
ATOM 697 O O . ASP A 1 90 ? 6.554 6.105 -1.895 1.00 83.00 90 ASP A O 1
ATOM 701 N N . ALA A 1 91 ? 7.120 7.087 -3.825 1.00 88.88 91 ALA A N 1
ATOM 702 C CA . ALA A 1 91 ? 6.099 8.126 -3.714 1.00 88.88 91 ALA A CA 1
ATOM 703 C C . ALA A 1 91 ? 4.678 7.566 -3.893 1.00 88.88 91 ALA A C 1
ATOM 705 O O . ALA A 1 91 ? 3.745 8.007 -3.218 1.00 88.88 91 ALA A O 1
ATOM 706 N N . SER A 1 92 ? 4.498 6.601 -4.792 1.00 90.19 92 SER A N 1
ATOM 707 C CA . SER A 1 92 ? 3.228 5.904 -5.014 1.00 90.19 92 SER A CA 1
ATOM 708 C C . SER A 1 92 ? 2.885 4.981 -3.851 1.00 90.19 92 SER A C 1
ATOM 710 O O . SER A 1 92 ? 1.742 4.959 -3.390 1.00 90.19 92 SER A O 1
ATOM 712 N N . LEU A 1 93 ? 3.881 4.285 -3.315 1.00 89.69 93 LEU A N 1
ATOM 713 C CA . LEU A 1 93 ? 3.720 3.440 -2.141 1.00 89.69 93 LEU A CA 1
ATOM 714 C C . LEU A 1 93 ? 3.361 4.242 -0.888 1.00 89.69 93 LEU A C 1
ATOM 716 O O . LEU A 1 93 ? 2.461 3.858 -0.144 1.00 89.69 93 LEU A O 1
ATOM 720 N N . GLU A 1 94 ? 3.987 5.401 -0.696 1.00 92.06 94 GLU A N 1
ATOM 721 C CA . GLU A 1 94 ? 3.637 6.321 0.386 1.00 92.06 94 GLU A CA 1
ATOM 722 C C . GLU A 1 94 ? 2.186 6.805 0.285 1.00 92.06 94 GLU A C 1
ATOM 724 O O . GLU A 1 94 ? 1.474 6.874 1.288 1.00 92.06 94 GLU A O 1
ATOM 729 N N . LYS A 1 95 ? 1.715 7.109 -0.930 1.00 94.44 95 LYS A N 1
ATOM 730 C CA . LYS A 1 95 ? 0.310 7.473 -1.164 1.00 94.44 95 LYS A CA 1
ATOM 731 C C . LYS A 1 95 ? -0.636 6.321 -0.816 1.00 94.44 95 LYS A C 1
ATOM 733 O O . LYS A 1 95 ? -1.680 6.573 -0.223 1.00 94.44 95 LYS A O 1
ATOM 738 N N . LEU A 1 96 ? -0.276 5.079 -1.148 1.00 94.50 96 LEU A N 1
ATOM 739 C CA . LEU A 1 96 ? -1.065 3.896 -0.794 1.00 94.50 96 LEU A CA 1
ATOM 740 C C . LEU A 1 96 ? -1.166 3.701 0.722 1.00 94.50 96 LEU A C 1
ATOM 742 O O . LEU A 1 96 ? -2.269 3.510 1.230 1.00 94.50 96 LEU A O 1
ATOM 746 N N . ILE A 1 97 ? -0.039 3.773 1.433 1.00 93.88 97 ILE A N 1
ATOM 747 C CA . ILE A 1 97 ? 0.017 3.634 2.896 1.00 93.88 97 ILE A CA 1
ATOM 748 C C . ILE A 1 97 ? -0.894 4.674 3.552 1.00 93.88 97 ILE A C 1
ATOM 750 O O . ILE A 1 97 ? -1.835 4.303 4.251 1.00 93.88 97 ILE A O 1
ATOM 754 N N . ARG A 1 98 ? -0.705 5.960 3.226 1.00 95.31 98 ARG A N 1
ATOM 755 C CA . ARG A 1 98 ? -1.539 7.053 3.757 1.00 95.31 98 ARG A CA 1
ATOM 756 C C . ARG A 1 98 ? -3.016 6.845 3.473 1.00 95.31 98 ARG A C 1
ATOM 758 O O . ARG A 1 98 ? -3.856 7.059 4.341 1.00 95.31 98 ARG A O 1
ATOM 765 N N . ARG A 1 99 ? -3.353 6.390 2.265 1.00 96.00 99 ARG A N 1
ATOM 766 C CA . ARG A 1 99 ? -4.749 6.168 1.900 1.00 96.00 99 ARG A CA 1
ATOM 767 C C . ARG A 1 99 ? -5.394 5.049 2.721 1.00 96.00 99 ARG A C 1
ATOM 769 O O . ARG A 1 99 ? -6.552 5.171 3.115 1.00 96.00 99 ARG A O 1
ATOM 776 N N . ILE A 1 100 ? -4.657 3.975 3.009 1.00 95.44 100 ILE A N 1
ATOM 777 C CA . ILE A 1 100 ? -5.121 2.894 3.892 1.00 95.44 100 ILE A CA 1
ATOM 778 C C . ILE A 1 100 ? -5.297 3.404 5.332 1.00 95.44 100 ILE A C 1
ATOM 780 O O . ILE A 1 100 ? -6.289 3.049 5.976 1.00 95.44 100 ILE A O 1
ATOM 784 N N . GLU A 1 101 ? -4.381 4.237 5.834 1.00 94.81 101 GLU A N 1
ATOM 785 C CA . GLU A 1 101 ? -4.480 4.860 7.165 1.00 94.81 101 GLU A CA 1
ATOM 786 C C . GLU A 1 101 ? -5.722 5.746 7.298 1.00 94.81 101 GLU A C 1
ATOM 788 O O . GLU A 1 101 ? -6.471 5.606 8.266 1.00 94.81 101 GLU A O 1
ATOM 793 N N . GLU A 1 102 ? -5.970 6.619 6.318 1.00 95.12 102 GLU A N 1
ATOM 794 C CA . GLU A 1 102 ? -7.141 7.503 6.280 1.00 95.12 102 GLU A CA 1
ATOM 795 C C . GLU A 1 102 ? -8.454 6.716 6.338 1.00 95.12 102 GLU A C 1
ATOM 797 O O . GLU A 1 102 ? -9.351 7.052 7.115 1.00 95.12 102 GLU A O 1
ATOM 802 N N . LEU A 1 103 ? -8.561 5.655 5.529 1.00 94.50 103 LEU A N 1
ATOM 803 C CA . LEU A 1 103 ? -9.740 4.792 5.500 1.00 94.50 103 LEU A CA 1
ATOM 804 C C . LEU A 1 103 ? -9.923 4.039 6.820 1.00 94.50 103 LEU A C 1
ATOM 806 O O . LEU A 1 103 ? -11.042 3.914 7.298 1.00 94.50 103 LEU A O 1
ATOM 810 N N . SER A 1 104 ? -8.834 3.555 7.419 1.00 90.19 104 SER A N 1
ATOM 811 C CA . SER A 1 104 ? -8.880 2.760 8.654 1.00 90.19 104 SER A CA 1
ATOM 812 C C . SER A 1 104 ? -9.120 3.598 9.915 1.00 90.19 104 SER A C 1
ATOM 814 O O . SER A 1 104 ? -9.513 3.045 10.939 1.00 90.19 104 SER A O 1
ATOM 816 N N . SER A 1 105 ? -8.859 4.906 9.852 1.00 85.62 105 SER A N 1
ATOM 817 C CA . SER A 1 105 ? -9.027 5.848 10.969 1.00 85.62 105 SER A CA 1
ATOM 818 C C . SER A 1 105 ? -10.364 6.603 10.938 1.00 85.62 105 SER A C 1
ATOM 820 O O . SER A 1 105 ? -10.618 7.402 11.841 1.00 85.62 105 SER A O 1
ATOM 822 N N . SER A 1 106 ? -11.185 6.381 9.902 1.00 66.69 106 SER A N 1
ATOM 823 C CA . SER A 1 106 ? -12.543 6.931 9.743 1.00 66.69 106 SER A CA 1
ATOM 824 C C . SER A 1 106 ? -13.600 5.967 10.271 1.00 66.69 106 SER A C 1
ATOM 826 O O . SER A 1 106 ? -14.535 6.453 10.944 1.00 66.69 106 SER A O 1
#

Foldseek 3Di:
DDDDDDDDDDPPPPPDDPPPPPPVVLVVLLLVLLVLCLVVVNLVVCLVVLVVCVVVVVCVLVVLVVCQVVCCVRPNNVSSVSVSVLVVDPVSSVSSNVSNVVSNVD

Radius of gyration: 19.93 Å; chains: 1; bounding box: 52×31×63 Å

Sequence (106 aa):
MDVEHTESISGNAVVSDSVVSGNPGVCEDIEQLAQEVYRRQLGSVALFFLEAHRPLRGMFYQLLIVSTPLFVPFFGAGKVESLLRIMEDDASLEKLIRRIEELSSS

Secondary structure (DSSP, 8-state):
-----------------------HHHHHHHHHHHHHHHHTT-HHHHHHHHHHTGGGTTTHHHHHHHHHHHHHHHH-HHHHHHHHHHHH-HHHHHHHHHHHHHHHT-